Protein AF-A0A4Q6FYD1-F1 (afdb_monomer)

pLDDT: mean 84.66, std 17.19, range [35.59, 97.5]

Secondary structure (DSSP, 8-state):
-PPP-----EEP-S-HHHHHHHTSSEESS--------TTSSHHHHHHHHHHHHHHTT--EEEEESS--HHHHHHHHHHTT---TTEEEEE---GGGS--TT----SS-HHHHHHHHHHHHHHHHHHHH---

Sequence (131 aa):
MNPAATASDRISTGNDGLDDILGGGLDANRMYLYEGRPGTGKTTLALEFLLEGARNGEKSLYITLSETQRELQLVASRHGWDLSGIEVFELVPPETTLDPGREITVLHPVEVELGETTKLILDRVAELDPT

Nearest PDB structures (foldseek):
  7v3x-assembly3_N  TM=8.328E-01  e=1.822E-05  Synechococcus elongatus PCC 7942 = FACHB-805
  7dye-assembly1_A  TM=8.313E-01  e=2.377E-05  Synechococcus elongatus PCC 7942 = FACHB-805
  7dy2-assembly2_J  TM=8.430E-01  e=2.902E-05  Synechococcus elongatus PCC 7942 = FACHB-805
  7dy2-assembly1_A  TM=8.298E-01  e=4.623E-05  Synechococcus elongatus PCC 7942 = FACHB-805
  7dy2-assembly1_C  TM=8.319E-01  e=5.281E-05  Synechococcus elongatus PCC 7942 = FACHB-805

Mean predicted aligned error: 8.31 Å

Structure (mmCIF, N/CA/C/O backbone):
data_AF-A0A4Q6FYD1-F1
#
_entry.id   AF-A0A4Q6FYD1-F1
#
loop_
_atom_site.group_PDB
_atom_site.id
_atom_site.type_symbol
_atom_site.label_atom_id
_atom_site.label_alt_id
_atom_site.label_comp_id
_atom_site.label_asym_id
_atom_site.label_entity_id
_atom_site.label_seq_id
_atom_site.pdbx_PDB_ins_code
_atom_site.Cartn_x
_atom_site.Cartn_y
_atom_site.Cartn_z
_atom_site.occupancy
_atom_site.B_iso_or_equiv
_atom_site.auth_seq_id
_atom_site.auth_comp_id
_atom_site.auth_asym_id
_atom_site.auth_atom_id
_atom_site.pdbx_PDB_model_num
ATOM 1 N N . MET A 1 1 ? -3.871 -39.909 -0.997 1.00 35.59 1 MET A N 1
ATOM 2 C CA . MET A 1 1 ? -3.649 -39.138 -2.237 1.00 35.59 1 MET A CA 1
ATOM 3 C C . MET A 1 1 ? -4.296 -37.785 -2.031 1.00 35.59 1 MET A C 1
ATOM 5 O O . MET A 1 1 ? -5.512 -37.731 -1.947 1.00 35.59 1 MET A O 1
ATOM 9 N N . ASN A 1 2 ? -3.491 -36.748 -1.814 1.00 36.81 2 ASN A N 1
ATOM 10 C CA . ASN A 1 2 ? -3.970 -35.371 -1.707 1.00 36.81 2 ASN A CA 1
ATOM 11 C C . ASN A 1 2 ? -4.108 -34.846 -3.146 1.00 36.81 2 ASN A C 1
ATOM 13 O O . ASN A 1 2 ? -3.132 -34.997 -3.891 1.00 36.81 2 ASN A O 1
ATOM 17 N N . PRO A 1 3 ? -5.274 -34.347 -3.594 1.00 43.97 3 PRO A N 1
ATOM 18 C CA . PRO A 1 3 ? -5.374 -33.799 -4.93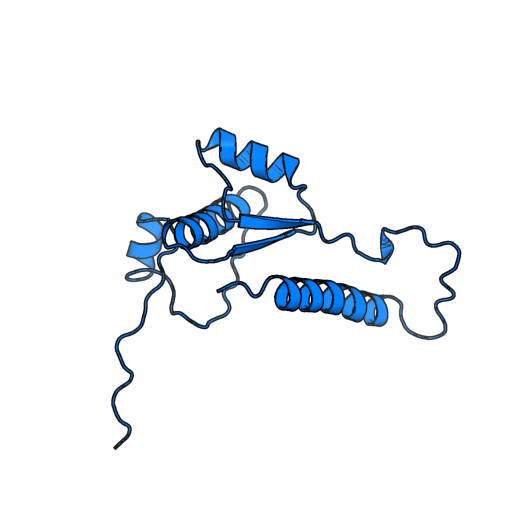4 1.00 43.97 3 PRO A CA 1
ATOM 19 C C . PRO A 1 3 ? -4.450 -32.582 -5.021 1.00 43.97 3 PRO A C 1
ATOM 21 O O . PRO A 1 3 ? -4.274 -31.847 -4.052 1.00 43.97 3 PRO A O 1
ATOM 24 N N . ALA A 1 4 ? -3.777 -32.478 -6.162 1.00 39.72 4 ALA A N 1
ATOM 25 C CA . ALA A 1 4 ? -2.718 -31.528 -6.443 1.00 39.72 4 ALA A CA 1
ATOM 26 C C . ALA A 1 4 ? -3.079 -30.105 -5.999 1.00 39.72 4 ALA A C 1
ATOM 28 O O . ALA A 1 4 ? -4.186 -29.639 -6.264 1.00 39.72 4 ALA A O 1
ATOM 29 N N . ALA A 1 5 ? -2.116 -29.425 -5.370 1.00 41.19 5 ALA A N 1
ATOM 30 C CA . ALA A 1 5 ? -2.114 -27.974 -5.288 1.00 41.19 5 ALA A CA 1
ATOM 31 C C . ALA A 1 5 ? -2.327 -27.442 -6.711 1.00 41.19 5 ALA A C 1
ATOM 33 O O . ALA A 1 5 ? -1.501 -27.661 -7.600 1.00 41.19 5 ALA A O 1
ATOM 34 N N . THR A 1 6 ? -3.498 -26.861 -6.942 1.00 41.50 6 THR A N 1
ATOM 35 C CA . THR A 1 6 ? -3.833 -26.155 -8.174 1.00 41.50 6 THR A CA 1
ATOM 36 C C . THR A 1 6 ? -2.823 -25.023 -8.357 1.00 41.50 6 THR A C 1
ATOM 38 O O . THR A 1 6 ? -2.348 -24.478 -7.362 1.00 41.50 6 THR A O 1
ATOM 41 N N . ALA A 1 7 ? -2.433 -24.765 -9.609 1.00 47.84 7 ALA A N 1
ATOM 42 C CA . ALA A 1 7 ? -1.380 -23.833 -10.017 1.00 47.84 7 ALA A CA 1
ATOM 43 C C . ALA A 1 7 ? -1.310 -22.586 -9.118 1.00 47.84 7 ALA A C 1
ATOM 45 O O . ALA A 1 7 ? -2.337 -21.990 -8.817 1.00 47.84 7 ALA A O 1
ATOM 46 N N . SER A 1 8 ? -0.106 -22.234 -8.657 1.00 58.03 8 SER A N 1
ATOM 47 C CA . SER A 1 8 ? 0.097 -21.057 -7.813 1.00 58.03 8 SER A CA 1
ATOM 48 C C . SER A 1 8 ? -0.355 -19.814 -8.575 1.00 58.03 8 SER A C 1
ATOM 50 O O . SER A 1 8 ? 0.303 -19.442 -9.550 1.00 58.03 8 SER A O 1
ATOM 52 N N . ASP A 1 9 ? -1.442 -19.181 -8.143 1.00 79.31 9 ASP A N 1
ATOM 53 C CA . ASP A 1 9 ? -1.816 -17.853 -8.623 1.00 79.31 9 ASP A CA 1
ATOM 54 C C . ASP A 1 9 ? -0.762 -16.880 -8.091 1.00 79.31 9 ASP A C 1
ATOM 56 O O . ASP A 1 9 ? -0.781 -16.458 -6.930 1.00 79.31 9 ASP A O 1
ATOM 60 N N . ARG A 1 10 ? 0.258 -16.653 -8.920 1.00 92.19 10 ARG A N 1
ATOM 61 C CA . ARG A 1 10 ? 1.323 -15.706 -8.634 1.00 92.19 10 ARG A CA 1
ATOM 62 C C . ARG A 1 10 ? 0.810 -14.312 -8.958 1.00 92.19 10 ARG A C 1
ATOM 64 O O . ARG A 1 10 ? 0.322 -14.076 -10.059 1.00 92.19 10 ARG A O 1
ATOM 71 N N . ILE A 1 11 ? 0.917 -13.416 -7.991 1.00 95.38 11 ILE A N 1
ATOM 72 C CA . ILE A 1 11 ? 0.488 -12.025 -8.086 1.00 95.38 11 ILE A CA 1
ATOM 73 C C . ILE A 1 11 ? 1.717 -11.178 -8.395 1.00 95.38 11 ILE A C 1
ATOM 75 O O . ILE A 1 11 ? 2.698 -11.224 -7.651 1.00 95.38 11 ILE A O 1
ATOM 79 N N . SER A 1 12 ? 1.678 -10.424 -9.491 1.00 96.62 12 SER A N 1
ATOM 80 C CA . SER A 1 12 ? 2.762 -9.504 -9.849 1.00 96.62 12 SER A CA 1
ATOM 81 C C . SER A 1 12 ? 2.966 -8.456 -8.753 1.00 96.62 12 SER A C 1
ATOM 83 O O . SER A 1 12 ? 2.008 -7.973 -8.151 1.00 96.62 12 SER A O 1
ATOM 85 N N . THR A 1 13 ? 4.216 -8.060 -8.505 1.00 96.81 13 THR A N 1
ATOM 86 C CA . THR A 1 13 ? 4.519 -6.918 -7.637 1.00 96.81 13 THR A CA 1
ATOM 87 C C . THR A 1 13 ? 4.292 -5.568 -8.323 1.00 96.81 13 THR A C 1
ATOM 89 O O . THR A 1 13 ? 4.563 -4.536 -7.714 1.00 96.81 13 THR A O 1
ATOM 92 N N . GLY A 1 14 ? 3.888 -5.555 -9.599 1.00 95.88 14 GLY A N 1
ATOM 93 C CA . GLY A 1 14 ? 3.880 -4.363 -10.452 1.00 95.88 14 GLY A CA 1
ATOM 94 C C . GLY A 1 14 ? 5.280 -3.914 -10.891 1.00 95.88 14 GLY A C 1
ATOM 95 O O . GLY A 1 14 ? 5.425 -2.848 -11.488 1.00 95.88 14 GLY A O 1
ATOM 96 N N . ASN A 1 15 ? 6.311 -4.713 -10.588 1.00 96.25 15 ASN A N 1
ATOM 97 C CA . ASN A 1 15 ? 7.713 -4.426 -10.872 1.00 96.25 15 ASN A CA 1
ATOM 98 C C . ASN A 1 15 ? 8.362 -5.646 -11.531 1.00 96.25 15 ASN A C 1
ATOM 100 O O . ASN A 1 15 ? 8.744 -6.594 -10.846 1.00 96.25 15 ASN A O 1
ATOM 104 N N . ASP A 1 16 ? 8.533 -5.589 -12.851 1.00 96.25 16 ASP A N 1
ATOM 105 C CA . ASP A 1 16 ? 9.048 -6.704 -13.656 1.00 96.25 16 ASP A CA 1
ATOM 106 C C . ASP A 1 16 ? 10.384 -7.260 -13.137 1.00 96.25 16 ASP A C 1
ATOM 108 O O . ASP A 1 16 ? 10.623 -8.466 -13.161 1.00 96.25 16 ASP A O 1
ATOM 112 N N . GLY A 1 17 ? 11.269 -6.381 -12.652 1.00 96.81 17 GLY A N 1
ATOM 113 C CA . GLY A 1 17 ? 12.576 -6.783 -12.136 1.00 96.81 17 GLY A CA 1
ATOM 114 C C . GLY A 1 17 ? 12.476 -7.563 -10.827 1.00 96.81 17 GLY A C 1
ATOM 115 O O . GLY A 1 17 ? 13.217 -8.524 -10.622 1.00 96.81 17 GLY A O 1
ATOM 116 N N . LEU A 1 18 ? 11.562 -7.167 -9.941 1.00 96.19 18 LEU A N 1
ATOM 117 C CA . LEU A 1 18 ? 11.309 -7.899 -8.705 1.00 96.19 18 LEU A CA 1
ATOM 118 C C . LEU A 1 18 ? 10.570 -9.214 -8.982 1.00 96.19 18 LEU A C 1
ATOM 120 O O . LEU A 1 18 ? 10.927 -10.239 -8.402 1.00 96.19 18 LEU A O 1
ATOM 124 N N . ASP A 1 19 ? 9.608 -9.209 -9.902 1.00 96.88 19 ASP A N 1
ATOM 125 C CA . ASP A 1 19 ? 8.889 -10.413 -10.311 1.00 96.88 19 ASP A CA 1
ATOM 126 C C . ASP A 1 19 ? 9.835 -11.471 -10.886 1.00 96.88 19 ASP A C 1
ATOM 128 O O . ASP A 1 19 ? 9.728 -12.638 -10.505 1.00 96.88 19 ASP A O 1
ATOM 132 N N . ASP A 1 20 ? 10.800 -11.082 -11.726 1.00 97.25 20 ASP A N 1
ATOM 133 C CA . ASP A 1 20 ? 11.831 -11.986 -12.258 1.00 97.25 20 ASP A CA 1
ATOM 134 C C . ASP A 1 20 ? 12.661 -12.622 -11.131 1.00 97.25 20 ASP A C 1
ATOM 136 O O . ASP A 1 20 ? 12.813 -13.845 -11.072 1.00 97.25 20 ASP A O 1
ATOM 140 N N . ILE A 1 21 ? 13.109 -11.814 -10.161 1.00 96.50 21 ILE A N 1
ATOM 141 C CA . ILE A 1 21 ? 13.867 -12.296 -8.993 1.00 96.50 21 ILE A CA 1
ATOM 142 C C . ILE A 1 21 ? 13.042 -13.284 -8.158 1.00 96.50 21 ILE A C 1
ATOM 144 O O . ILE A 1 21 ? 13.581 -14.269 -7.647 1.00 96.50 21 ILE A O 1
ATOM 148 N N . LEU A 1 22 ? 11.745 -13.025 -7.993 1.00 95.06 22 LEU A N 1
ATOM 149 C CA . LEU A 1 22 ? 10.856 -13.849 -7.176 1.00 95.06 22 LEU A CA 1
ATOM 150 C C . LEU A 1 22 ? 10.355 -15.102 -7.907 1.00 95.06 22 LEU A C 1
ATOM 152 O O . LEU A 1 22 ? 9.839 -16.009 -7.252 1.00 95.06 22 LEU A O 1
ATOM 156 N N . GLY A 1 23 ? 10.521 -15.186 -9.229 1.00 93.62 23 GLY A N 1
ATOM 157 C CA . GLY A 1 23 ? 10.012 -16.285 -10.051 1.00 93.62 23 GLY A CA 1
ATOM 158 C C . GLY A 1 23 ? 8.544 -16.112 -10.451 1.00 93.62 23 GLY A C 1
ATOM 159 O O . GLY A 1 23 ? 7.775 -17.071 -10.401 1.00 93.62 23 GLY A O 1
ATOM 160 N N . GLY A 1 24 ? 8.156 -14.890 -10.820 1.00 92.56 24 GLY A N 1
ATOM 161 C CA . GLY A 1 24 ? 6.819 -14.521 -11.293 1.00 92.56 24 GLY A CA 1
ATOM 162 C C . GLY A 1 24 ? 5.953 -13.781 -10.272 1.00 92.56 24 GLY A C 1
ATOM 163 O O . GLY A 1 24 ? 4.738 -13.824 -10.398 1.00 92.56 24 GLY A O 1
ATOM 164 N N . GLY A 1 25 ? 6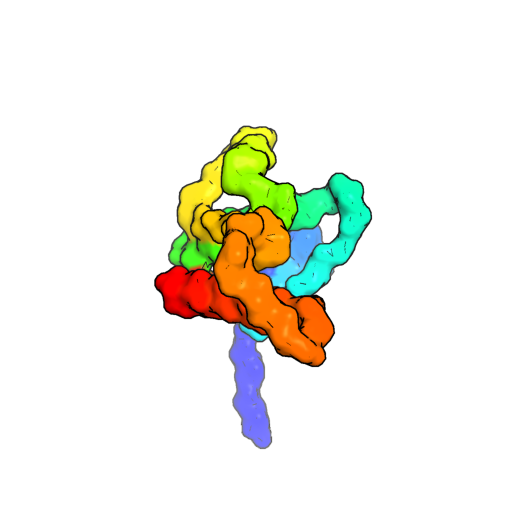.548 -13.161 -9.247 1.00 96.06 25 GLY A N 1
ATOM 165 C CA . GLY A 1 25 ? 5.829 -12.341 -8.255 1.00 96.06 25 GLY A CA 1
ATOM 166 C C . GLY A 1 25 ? 5.618 -13.014 -6.901 1.00 96.06 25 GLY A C 1
ATOM 167 O O . GLY A 1 25 ? 6.453 -13.802 -6.469 1.00 96.06 25 GLY A O 1
ATOM 168 N N . LEU A 1 26 ? 4.536 -12.701 -6.200 1.00 95.69 26 LEU A N 1
ATOM 169 C CA . LEU A 1 26 ? 4.206 -13.198 -4.861 1.00 95.69 26 LEU A CA 1
ATOM 170 C C . LEU A 1 26 ? 3.172 -14.327 -4.929 1.00 95.69 26 LEU A C 1
ATOM 172 O O . LEU A 1 26 ? 2.418 -14.424 -5.885 1.00 95.69 26 LEU A O 1
ATOM 176 N N . ASP A 1 27 ? 3.102 -15.189 -3.918 1.00 95.12 27 ASP A N 1
ATOM 177 C CA . ASP A 1 27 ? 1.998 -16.147 -3.809 1.00 95.12 27 ASP A CA 1
ATOM 178 C C . ASP A 1 27 ? 0.753 -15.431 -3.261 1.00 95.12 27 ASP A C 1
ATOM 180 O O . ASP A 1 27 ? 0.831 -14.732 -2.246 1.00 95.12 27 ASP A O 1
ATOM 184 N N . ALA A 1 28 ? -0.409 -15.656 -3.878 1.00 92.38 28 ALA A N 1
ATOM 185 C CA . ALA A 1 28 ? -1.682 -15.148 -3.372 1.00 92.38 28 ALA A CA 1
ATOM 186 C C . ALA A 1 28 ? -2.001 -15.633 -1.939 1.00 92.38 28 ALA A C 1
ATOM 188 O O . ALA A 1 28 ? -1.533 -16.684 -1.487 1.00 92.38 28 ALA A O 1
ATOM 189 N N . ASN A 1 29 ? -2.875 -14.895 -1.242 1.00 89.88 29 ASN A N 1
ATOM 190 C CA . ASN A 1 29 ? -3.373 -15.223 0.105 1.00 89.88 29 ASN A CA 1
ATOM 191 C C . ASN A 1 29 ? -2.268 -15.345 1.172 1.00 89.88 29 ASN A C 1
ATOM 193 O O . ASN A 1 29 ? -2.314 -16.211 2.053 1.00 89.88 29 ASN A O 1
ATOM 197 N N . ARG A 1 30 ? -1.253 -14.479 1.098 1.00 93.31 30 ARG A N 1
ATOM 198 C CA . ARG A 1 30 ? -0.153 -14.416 2.066 1.00 93.31 30 ARG A CA 1
A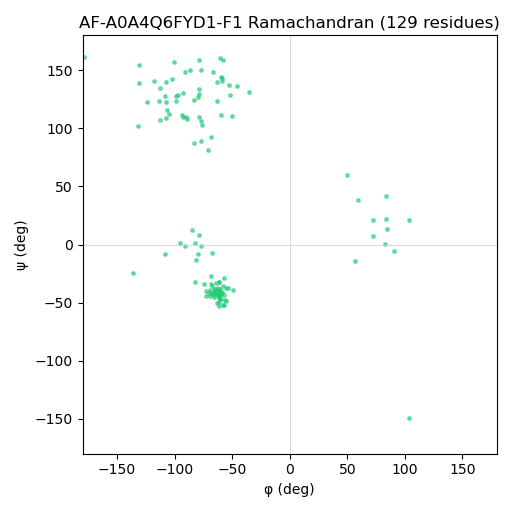TOM 199 C C . ARG A 1 30 ? 0.099 -12.992 2.542 1.00 93.31 30 ARG A C 1
ATOM 201 O O . ARG A 1 30 ? -0.154 -12.026 1.836 1.00 93.31 30 ARG A O 1
ATOM 208 N N . MET A 1 31 ? 0.656 -12.890 3.747 1.00 93.56 31 MET A N 1
ATOM 209 C CA . MET A 1 31 ? 1.176 -11.638 4.288 1.00 93.56 31 MET A CA 1
ATOM 210 C C . MET A 1 31 ? 2.666 -11.525 3.971 1.00 93.56 31 MET A C 1
ATOM 212 O O . MET A 1 31 ? 3.436 -12.443 4.263 1.00 93.56 31 MET A O 1
ATOM 216 N N . TYR A 1 32 ? 3.063 -10.377 3.432 1.00 95.56 32 TYR A N 1
ATOM 217 C CA . TYR A 1 32 ? 4.448 -10.052 3.118 1.00 95.56 32 TYR A CA 1
ATOM 218 C C . TYR A 1 32 ? 4.908 -8.843 3.928 1.00 95.56 32 TYR A C 1
ATOM 220 O O . TYR A 1 32 ? 4.157 -7.891 4.123 1.00 95.56 32 TYR A O 1
ATOM 228 N N . LEU A 1 33 ? 6.157 -8.885 4.394 1.00 95.94 33 LEU A N 1
ATOM 229 C CA . LEU A 1 33 ? 6.814 -7.771 5.069 1.00 95.94 33 LEU A CA 1
ATOM 230 C C . LEU A 1 33 ? 7.964 -7.276 4.197 1.00 95.94 33 LEU A C 1
ATOM 232 O O . LEU A 1 33 ? 8.871 -8.042 3.874 1.00 95.94 33 LEU A O 1
ATOM 236 N N . TYR A 1 34 ? 7.941 -5.987 3.864 1.00 93.00 34 TYR A N 1
ATOM 237 C CA . TYR A 1 34 ? 9.029 -5.329 3.154 1.00 93.00 34 TYR A CA 1
ATOM 238 C C . TYR A 1 34 ? 9.803 -4.402 4.098 1.00 93.00 34 TYR A C 1
ATOM 240 O O . TYR A 1 34 ? 9.307 -3.353 4.515 1.00 93.00 34 TYR A O 1
ATOM 248 N N . GLU A 1 35 ? 11.031 -4.790 4.446 1.00 95.19 35 GLU A N 1
ATOM 249 C CA . GLU A 1 35 ? 11.891 -4.056 5.378 1.00 95.19 35 GLU A CA 1
ATOM 250 C C . GLU A 1 35 ? 13.047 -3.359 4.649 1.00 95.19 35 GLU A C 1
ATOM 252 O O . GLU A 1 35 ? 13.676 -3.903 3.744 1.00 95.19 35 GLU A O 1
ATOM 257 N N . GLY A 1 36 ? 13.365 -2.136 5.070 1.00 94.62 36 GLY A N 1
ATOM 258 C CA . GLY A 1 36 ? 14.495 -1.391 4.533 1.00 94.62 36 GLY A CA 1
ATOM 259 C C . GLY A 1 36 ? 14.669 -0.031 5.195 1.00 94.62 36 GLY A C 1
ATOM 260 O O . GLY A 1 36 ? 13.744 0.519 5.801 1.00 94.62 36 GLY A O 1
ATOM 261 N N . ARG A 1 37 ? 15.863 0.550 5.052 1.00 96.19 37 ARG A N 1
ATOM 262 C CA . ARG A 1 37 ? 16.184 1.890 5.573 1.00 96.19 37 ARG A CA 1
ATOM 263 C C . ARG A 1 37 ? 15.280 2.975 4.955 1.00 96.19 37 ARG A C 1
ATOM 265 O O . ARG A 1 37 ? 14.663 2.759 3.910 1.00 96.19 37 ARG A O 1
ATOM 272 N N . PRO A 1 38 ? 15.149 4.159 5.574 1.00 93.06 38 PRO A N 1
ATOM 273 C CA . PRO A 1 38 ? 14.493 5.294 4.926 1.00 93.06 38 PRO A CA 1
ATOM 274 C C . PRO A 1 38 ? 15.101 5.572 3.542 1.00 93.06 38 PRO A C 1
ATOM 276 O O . PRO A 1 38 ? 16.316 5.493 3.374 1.00 93.06 38 PRO A O 1
ATOM 279 N N . GLY A 1 39 ? 14.254 5.854 2.550 1.00 90.56 39 GLY A N 1
ATOM 280 C CA . GLY A 1 39 ? 14.689 6.128 1.175 1.00 90.56 39 GLY A CA 1
ATOM 281 C C . GLY A 1 39 ? 14.970 4.904 0.291 1.00 90.56 39 GLY A C 1
ATOM 282 O O . GLY A 1 39 ? 15.290 5.087 -0.875 1.00 90.56 39 GLY A O 1
ATOM 283 N N . THR A 1 40 ? 14.807 3.665 0.775 1.00 94.25 40 THR A N 1
ATOM 284 C CA . THR A 1 40 ? 15.016 2.449 -0.048 1.00 94.25 40 THR A CA 1
ATOM 285 C C . THR A 1 40 ? 13.854 2.102 -0.990 1.00 94.25 40 THR A C 1
ATOM 287 O O . THR A 1 40 ? 13.852 1.020 -1.564 1.00 94.25 40 THR A O 1
ATOM 290 N N . GLY A 1 41 ? 12.847 2.971 -1.127 1.00 92.56 41 GLY A N 1
ATOM 291 C CA . GLY A 1 41 ? 11.723 2.757 -2.051 1.00 92.56 41 GLY A CA 1
ATOM 292 C C . GLY A 1 41 ? 10.583 1.875 -1.526 1.00 92.56 41 GLY A C 1
ATOM 293 O O . GLY A 1 41 ? 9.832 1.335 -2.325 1.00 92.56 41 GLY A O 1
ATOM 294 N N . LYS A 1 42 ? 10.418 1.726 -0.202 1.00 95.75 42 LYS A N 1
ATOM 295 C CA . LYS A 1 42 ? 9.317 0.929 0.387 1.00 95.75 42 LYS A CA 1
ATOM 296 C C . LYS A 1 42 ? 7.935 1.415 -0.058 1.00 95.75 42 LYS A C 1
ATOM 298 O O . LYS A 1 42 ? 7.154 0.625 -0.568 1.00 95.75 42 LYS A O 1
ATOM 303 N N . THR A 1 43 ? 7.674 2.715 0.090 1.00 94.88 43 THR A N 1
ATOM 304 C CA . THR A 1 43 ? 6.424 3.347 -0.358 1.00 94.88 43 THR A CA 1
ATOM 305 C C . THR A 1 43 ? 6.239 3.173 -1.864 1.00 94.88 43 THR A C 1
ATOM 307 O O . THR A 1 43 ? 5.155 2.832 -2.310 1.00 94.88 43 THR A O 1
ATOM 310 N N . THR A 1 44 ? 7.309 3.332 -2.649 1.00 95.00 44 THR A N 1
ATOM 311 C CA . THR A 1 44 ? 7.281 3.138 -4.105 1.00 95.00 44 THR A CA 1
ATOM 312 C C . THR A 1 44 ? 6.829 1.727 -4.477 1.00 95.00 44 THR A C 1
ATOM 314 O O . THR A 1 44 ? 5.864 1.596 -5.214 1.00 95.00 44 THR A O 1
ATOM 317 N N . LEU A 1 45 ? 7.451 0.688 -3.912 1.00 95.69 45 LEU A N 1
ATOM 318 C CA . LEU A 1 45 ? 7.081 -0.706 -4.186 1.00 95.69 45 LEU A CA 1
ATOM 319 C C . LEU A 1 45 ? 5.670 -1.051 -3.698 1.00 95.69 45 LEU A C 1
ATOM 321 O O . LEU A 1 45 ? 4.943 -1.766 -4.379 1.00 95.69 45 LEU A O 1
ATOM 325 N N . ALA A 1 46 ? 5.262 -0.528 -2.539 1.00 96.31 46 ALA A N 1
ATOM 326 C CA . ALA A 1 46 ? 3.903 -0.719 -2.043 1.00 96.31 46 ALA A CA 1
ATOM 327 C C . ALA A 1 46 ? 2.864 -0.094 -2.990 1.00 96.31 46 ALA A C 1
ATOM 329 O O . ALA A 1 46 ? 1.835 -0.705 -3.261 1.00 96.31 46 ALA A O 1
ATOM 330 N N . LEU A 1 47 ? 3.145 1.095 -3.533 1.00 96.62 47 LEU A N 1
ATOM 331 C CA . LEU A 1 47 ? 2.284 1.728 -4.529 1.00 96.62 47 LEU A CA 1
ATOM 332 C C . LEU A 1 47 ? 2.295 0.972 -5.862 1.00 96.62 47 LEU A C 1
ATOM 334 O O . LEU A 1 47 ? 1.227 0.804 -6.431 1.00 96.62 47 LEU A O 1
ATOM 338 N N . GLU A 1 48 ? 3.443 0.488 -6.350 1.00 97.12 48 GLU A N 1
ATOM 339 C CA . GLU A 1 48 ? 3.513 -0.340 -7.571 1.00 97.12 48 GLU A CA 1
ATOM 340 C C . GLU A 1 48 ? 2.631 -1.587 -7.458 1.00 97.12 48 GLU A C 1
ATOM 342 O O . GLU A 1 48 ? 1.862 -1.868 -8.376 1.00 97.12 48 GLU A O 1
ATOM 347 N N . PHE A 1 49 ? 2.666 -2.262 -6.306 1.00 97.50 49 PHE A N 1
ATOM 348 C CA . PHE A 1 49 ? 1.822 -3.424 -6.032 1.00 97.50 49 PHE A CA 1
ATOM 349 C C . PHE A 1 49 ? 0.326 -3.080 -6.072 1.00 97.50 49 PHE A C 1
ATOM 351 O O . PHE A 1 49 ? -0.441 -3.733 -6.774 1.00 97.50 49 PHE A O 1
ATOM 358 N N . LEU A 1 50 ? -0.095 -2.020 -5.373 1.00 97.44 50 LEU A N 1
ATOM 359 C CA . LEU A 1 50 ? -1.506 -1.611 -5.365 1.00 97.44 50 LEU A CA 1
ATOM 360 C C . LEU A 1 50 ? -1.976 -1.071 -6.721 1.00 97.44 50 LEU A C 1
ATOM 362 O O . LEU A 1 50 ? -3.129 -1.259 -7.099 1.00 97.44 50 LEU A O 1
ATOM 366 N N . LEU A 1 51 ? -1.096 -0.398 -7.464 1.00 97.38 51 LEU A N 1
ATOM 367 C CA . LEU A 1 51 ? -1.386 0.066 -8.818 1.00 97.38 51 LEU A CA 1
ATOM 368 C C . LEU A 1 51 ? -1.594 -1.109 -9.765 1.00 97.38 51 LEU A C 1
ATOM 370 O O . LEU A 1 51 ? -2.461 -1.037 -10.632 1.00 97.38 51 LEU A O 1
ATOM 374 N N . GLU A 1 52 ? -0.821 -2.179 -9.606 1.00 97.19 52 GLU A N 1
ATOM 375 C CA . GLU A 1 52 ? -1.004 -3.394 -10.389 1.00 97.19 52 GLU A CA 1
ATOM 376 C C . GLU A 1 52 ? -2.341 -4.071 -10.074 1.00 97.19 52 GLU A C 1
ATOM 378 O O . GLU A 1 52 ? -3.101 -4.363 -10.996 1.00 97.19 52 GLU A O 1
ATOM 383 N N . GLY A 1 53 ? -2.702 -4.198 -8.793 1.00 95.94 53 GLY A N 1
ATOM 384 C CA . GLY A 1 53 ? -4.038 -4.658 -8.399 1.00 95.94 53 GLY A CA 1
ATOM 385 C C . GLY A 1 53 ? -5.150 -3.790 -9.002 1.00 95.94 53 GLY A C 1
ATOM 386 O O . GLY A 1 53 ? -6.064 -4.292 -9.660 1.00 95.94 53 GLY A O 1
ATOM 387 N N . ALA A 1 54 ? -5.031 -2.463 -8.899 1.00 96.00 54 ALA A N 1
ATOM 388 C CA . ALA A 1 54 ? -5.998 -1.527 -9.475 1.00 96.00 54 ALA A CA 1
ATOM 389 C C . ALA A 1 54 ? -6.122 -1.657 -11.009 1.00 96.00 54 ALA A C 1
ATOM 391 O O . ALA A 1 54 ? -7.232 -1.584 -11.544 1.00 96.00 54 ALA A O 1
ATOM 392 N N . ARG A 1 55 ? -5.019 -1.900 -11.735 1.00 95.06 55 ARG A N 1
ATOM 393 C CA . ARG A 1 55 ? -5.043 -2.183 -13.188 1.00 95.06 55 ARG A CA 1
ATOM 394 C C . ARG A 1 55 ? -5.786 -3.474 -13.515 1.00 95.06 55 ARG A C 1
ATOM 396 O O . ARG A 1 55 ? -6.448 -3.538 -14.550 1.00 95.06 55 ARG A O 1
ATOM 403 N N . ASN A 1 56 ? -5.708 -4.462 -12.629 1.00 94.56 56 ASN A N 1
ATOM 404 C CA . ASN A 1 56 ? -6.420 -5.733 -12.739 1.00 94.56 56 ASN A CA 1
ATOM 405 C C . ASN A 1 56 ? -7.880 -5.652 -12.249 1.00 94.56 56 ASN A C 1
ATOM 407 O O . ASN A 1 56 ? -8.622 -6.629 -12.343 1.00 94.56 56 ASN A O 1
ATOM 411 N N . GLY A 1 57 ? -8.329 -4.470 -11.810 1.00 94.31 57 GLY A N 1
ATOM 412 C CA . GLY A 1 57 ? -9.694 -4.223 -11.346 1.00 94.31 57 GLY A CA 1
ATOM 413 C C . GLY A 1 57 ? -9.930 -4.587 -9.880 1.00 94.31 57 GLY A C 1
ATOM 414 O O . GLY A 1 57 ? -11.086 -4.649 -9.459 1.00 94.31 57 GLY A O 1
ATOM 415 N N . GLU A 1 58 ? -8.866 -4.820 -9.113 1.00 95.06 58 GLU A N 1
ATOM 416 C CA . GLU A 1 58 ? -8.928 -5.117 -7.684 1.00 95.06 58 GLU A CA 1
ATOM 417 C C . GLU A 1 58 ? -9.177 -3.851 -6.864 1.00 95.06 58 GLU A C 1
ATOM 419 O O . GLU A 1 58 ? -8.764 -2.739 -7.215 1.00 95.06 58 GLU A O 1
ATOM 424 N N . LYS A 1 59 ? -9.846 -4.026 -5.726 1.00 93.44 59 LYS A N 1
ATOM 425 C CA . LYS A 1 59 ? -10.088 -2.949 -4.776 1.00 93.44 59 LYS A CA 1
ATOM 426 C C . LYS A 1 59 ? -8.944 -2.887 -3.773 1.00 93.44 59 LYS A C 1
ATOM 428 O O . LYS A 1 59 ? -8.824 -3.747 -2.909 1.00 93.44 59 LYS A O 1
ATOM 433 N N . SER A 1 60 ? -8.132 -1.840 -3.864 1.00 96.31 60 SER A N 1
ATOM 434 C CA . SER A 1 60 ? -6.915 -1.691 -3.063 1.00 96.31 60 SER A CA 1
ATOM 435 C C . SER A 1 60 ? -7.085 -0.719 -1.893 1.00 96.31 60 SER A C 1
ATOM 437 O O . SER A 1 60 ? -7.719 0.327 -2.035 1.00 96.31 60 SER A O 1
ATOM 439 N N . LEU A 1 61 ? -6.464 -1.035 -0.751 1.00 96.81 61 LEU A N 1
ATOM 440 C CA . LEU A 1 61 ? -6.406 -0.181 0.441 1.00 96.81 61 LEU A CA 1
ATOM 441 C C . LEU A 1 61 ? -4.954 0.077 0.850 1.00 96.81 61 LEU A C 1
ATOM 443 O O . LEU A 1 61 ? -4.220 -0.854 1.173 1.00 96.81 61 LEU A O 1
ATOM 447 N N . TYR A 1 62 ? -4.569 1.348 0.920 1.00 96.94 62 TYR A N 1
ATOM 448 C CA . TYR A 1 62 ? -3.317 1.793 1.518 1.00 96.94 62 TYR A CA 1
ATOM 449 C C . TYR A 1 62 ? -3.589 2.419 2.886 1.00 96.94 62 TYR A C 1
ATOM 451 O O . TYR A 1 62 ? -4.189 3.491 2.980 1.00 96.94 62 TYR A O 1
ATOM 459 N N . ILE A 1 63 ? -3.129 1.767 3.952 1.00 95.38 63 ILE A N 1
ATOM 460 C CA . ILE A 1 63 ? -3.202 2.302 5.316 1.00 95.38 63 ILE A CA 1
ATOM 461 C C . ILE A 1 63 ? -1.854 2.914 5.677 1.00 95.38 63 ILE A C 1
ATOM 463 O O . ILE A 1 63 ? -0.819 2.258 5.572 1.00 95.38 63 ILE A O 1
ATOM 467 N N . THR A 1 64 ? -1.865 4.159 6.137 1.00 92.69 64 THR A N 1
ATOM 468 C CA 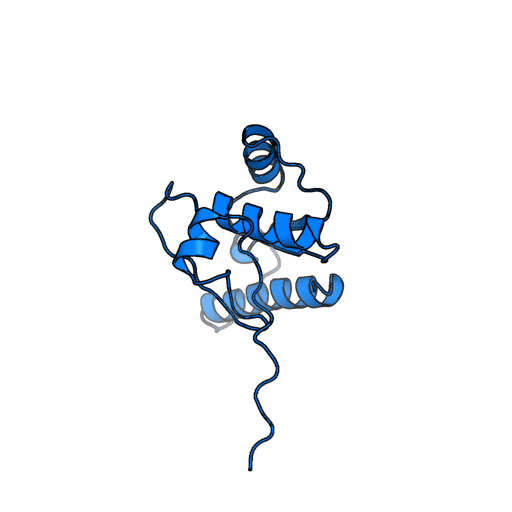. THR A 1 64 ? -0.652 4.924 6.448 1.00 92.69 64 THR A CA 1
ATOM 469 C C . THR A 1 64 ? -0.733 5.571 7.820 1.00 92.69 64 THR A C 1
ATOM 471 O O . THR A 1 64 ? -1.777 6.093 8.191 1.00 92.69 64 THR A O 1
ATOM 474 N N . LEU A 1 65 ? 0.380 5.548 8.561 1.00 88.44 65 LEU A N 1
ATOM 475 C CA . LEU A 1 65 ? 0.527 6.217 9.863 1.00 88.44 65 LEU A CA 1
ATOM 476 C C . LEU A 1 65 ? 1.435 7.455 9.799 1.00 88.44 65 LE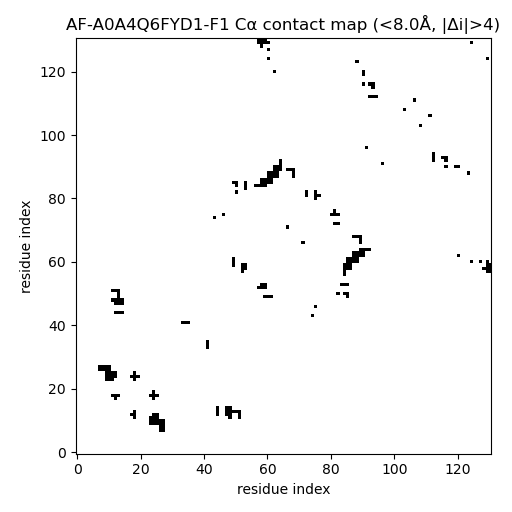U A C 1
ATOM 478 O O . LEU A 1 65 ? 1.621 8.139 10.802 1.00 88.44 65 LEU A O 1
ATOM 482 N N . SER A 1 66 ? 2.106 7.699 8.673 1.00 83.31 66 SER A N 1
ATOM 483 C CA . SER A 1 66 ? 3.202 8.683 8.606 1.00 83.31 66 SER A CA 1
ATOM 484 C C . SER A 1 66 ? 3.166 9.577 7.377 1.00 83.31 66 SER A C 1
ATOM 486 O O . SER A 1 66 ? 3.715 10.672 7.426 1.00 83.31 66 SER A O 1
ATOM 488 N N . GLU A 1 67 ? 2.545 9.121 6.293 1.00 89.25 67 GLU A N 1
ATOM 489 C CA . GLU A 1 67 ? 2.413 9.872 5.045 1.00 89.25 67 GLU A CA 1
ATOM 490 C C . GLU A 1 67 ? 0.946 10.233 4.831 1.00 89.25 67 GLU A C 1
ATOM 492 O O . GLU A 1 67 ? 0.071 9.383 4.983 1.00 89.25 67 GLU A O 1
ATOM 497 N N . THR A 1 68 ? 0.683 11.476 4.452 1.00 92.00 68 THR A N 1
ATOM 498 C CA . THR A 1 68 ? -0.656 11.949 4.086 1.00 92.00 68 THR A CA 1
ATOM 499 C C . THR A 1 68 ? -1.020 11.523 2.661 1.00 92.00 68 THR A C 1
ATOM 501 O O . THR A 1 68 ? -0.152 11.319 1.806 1.00 92.00 68 THR A O 1
ATOM 504 N N . GLN A 1 69 ? -2.311 11.481 2.335 1.00 92.62 69 GLN A N 1
ATOM 505 C CA . GLN A 1 69 ? -2.810 11.233 0.982 1.00 92.62 69 GLN A CA 1
ATOM 506 C C . GLN A 1 69 ? -2.216 12.226 -0.023 1.00 92.62 69 GLN A C 1
ATOM 508 O O . GLN A 1 69 ? -1.876 11.858 -1.148 1.00 92.62 69 GLN A O 1
ATOM 513 N N . ARG A 1 70 ? -2.032 13.485 0.388 1.00 92.88 70 ARG A N 1
ATOM 514 C CA . ARG A 1 70 ? -1.405 14.516 -0.446 1.00 92.88 70 ARG A CA 1
ATOM 515 C C . ARG A 1 70 ? 0.054 14.187 -0.768 1.00 92.88 70 ARG A C 1
ATOM 517 O O . ARG A 1 70 ? 0.489 14.410 -1.897 1.00 92.88 70 ARG A O 1
ATOM 524 N N . GLU A 1 71 ? 0.813 13.688 0.203 1.00 93.75 71 GLU A N 1
ATOM 525 C CA . GLU A 1 71 ? 2.206 13.279 -0.008 1.00 93.75 71 GLU A CA 1
ATOM 526 C C . GLU A 1 71 ? 2.291 12.063 -0.931 1.00 93.75 71 GLU A C 1
ATOM 528 O O . GLU A 1 71 ? 3.078 12.082 -1.877 1.00 93.75 71 GLU A O 1
ATOM 533 N N . LEU A 1 72 ? 1.419 11.068 -0.744 1.00 95.06 72 LEU A N 1
ATOM 534 C CA . LEU A 1 72 ? 1.346 9.899 -1.624 1.00 95.06 72 LEU A CA 1
ATOM 535 C C . LEU A 1 72 ? 0.972 10.284 -3.061 1.00 95.06 72 LEU A C 1
ATOM 537 O O . LEU A 1 72 ? 1.601 9.808 -4.005 1.00 95.06 72 LEU A O 1
ATOM 541 N N . GLN A 1 73 ? 0.025 11.209 -3.256 1.00 94.88 73 GLN A N 1
ATOM 542 C CA . GLN A 1 73 ? -0.287 11.746 -4.588 1.00 94.88 73 GLN A CA 1
ATOM 543 C C . GLN A 1 73 ? 0.903 12.488 -5.212 1.00 94.88 73 GLN A C 1
ATOM 545 O O . GLN A 1 73 ? 1.146 12.394 -6.419 1.00 94.88 73 GLN A O 1
ATOM 550 N N . LEU A 1 74 ? 1.683 13.217 -4.409 1.00 93.94 74 LEU A N 1
ATOM 551 C CA . LEU A 1 74 ? 2.898 13.867 -4.895 1.00 93.94 74 LEU A CA 1
ATOM 552 C C . LEU A 1 74 ? 3.953 12.837 -5.321 1.00 93.94 74 LEU A C 1
ATOM 554 O O . LEU A 1 74 ? 4.608 13.038 -6.342 1.00 93.94 74 LEU A O 1
ATOM 558 N N . VAL A 1 75 ? 4.111 11.738 -4.581 1.00 93.19 75 VAL A N 1
ATOM 559 C CA . VAL A 1 75 ? 4.988 10.627 -4.980 1.00 93.19 75 VAL A CA 1
ATOM 560 C C . VAL A 1 75 ? 4.495 10.023 -6.293 1.00 93.19 75 VAL A C 1
ATOM 562 O O . VAL A 1 75 ? 5.251 9.998 -7.260 1.00 93.19 75 VAL A O 1
ATOM 565 N N . ALA A 1 76 ? 3.222 9.636 -6.370 1.00 95.25 76 ALA A N 1
ATOM 566 C CA . ALA A 1 76 ? 2.628 9.034 -7.561 1.00 95.25 76 ALA A CA 1
ATOM 567 C C . ALA A 1 76 ? 2.802 9.912 -8.811 1.00 95.25 76 ALA A C 1
ATOM 569 O O . ALA A 1 76 ? 3.326 9.456 -9.826 1.00 95.25 76 ALA A O 1
ATOM 570 N N . SER A 1 77 ? 2.485 11.207 -8.715 1.00 95.12 77 SER A N 1
ATOM 571 C CA . SER A 1 77 ? 2.616 12.140 -9.843 1.00 95.12 77 SER A CA 1
ATOM 572 C C . SER A 1 77 ? 4.056 12.295 -10.348 1.00 95.12 77 SER A C 1
ATOM 574 O O . SER A 1 77 ? 4.264 12.457 -11.550 1.00 95.12 77 SER A O 1
ATOM 576 N N . ARG A 1 78 ? 5.069 12.182 -9.475 1.00 94.38 78 ARG A N 1
ATOM 577 C CA . ARG A 1 78 ? 6.489 12.198 -9.880 1.00 94.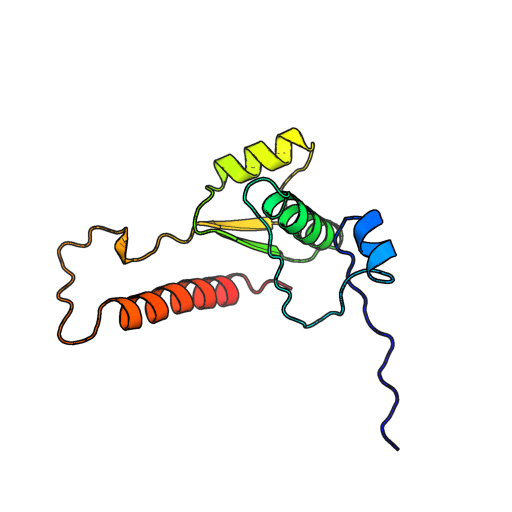38 78 ARG A CA 1
ATOM 578 C C . ARG A 1 78 ? 6.893 10.965 -10.682 1.00 94.38 78 ARG A C 1
ATOM 580 O O . ARG A 1 78 ? 7.812 11.056 -11.490 1.00 94.38 78 ARG A O 1
ATOM 587 N N . HIS A 1 79 ? 6.204 9.848 -10.472 1.00 94.12 79 HIS A N 1
ATOM 588 C CA . HIS A 1 79 ? 6.364 8.621 -11.250 1.00 94.12 79 HIS A CA 1
ATOM 589 C C . HIS A 1 79 ? 5.413 8.550 -12.458 1.00 94.12 79 HIS A C 1
ATOM 591 O O . HIS A 1 79 ? 5.476 7.597 -13.230 1.00 94.12 79 HIS A O 1
ATOM 597 N N . GLY A 1 80 ? 4.555 9.559 -12.657 1.00 96.31 80 GLY A N 1
ATOM 598 C CA . GLY A 1 80 ? 3.530 9.550 -13.701 1.00 96.31 80 GLY A CA 1
ATOM 599 C C . GLY A 1 80 ? 2.372 8.590 -13.415 1.00 96.31 80 GLY A C 1
ATOM 600 O O . GLY A 1 80 ? 1.683 8.179 -14.344 1.00 96.31 80 GLY A O 1
ATOM 601 N N . TRP A 1 81 ? 2.171 8.213 -12.151 1.00 96.81 81 TRP A N 1
ATOM 602 C CA . TRP A 1 81 ? 1.097 7.326 -11.719 1.00 96.81 81 TRP A CA 1
ATOM 603 C C . TRP A 1 81 ? -0.157 8.098 -11.318 1.00 96.81 81 TRP A C 1
ATOM 605 O O . TRP A 1 81 ? -0.082 9.202 -10.773 1.00 96.81 81 TRP A O 1
ATOM 615 N N . ASP A 1 82 ? -1.302 7.461 -11.546 1.00 93.75 82 ASP A N 1
ATOM 616 C CA . ASP A 1 82 ? -2.602 7.858 -11.020 1.00 93.75 82 ASP A CA 1
ATOM 617 C C . ASP A 1 82 ? -3.017 6.847 -9.949 1.00 93.75 82 ASP A C 1
ATOM 619 O O . ASP A 1 82 ? -2.995 5.645 -10.198 1.00 93.75 82 ASP A O 1
ATOM 623 N N . LEU A 1 83 ? -3.377 7.331 -8.759 1.00 94.94 83 LEU A N 1
ATOM 624 C CA . LEU A 1 83 ? -3.814 6.489 -7.641 1.00 94.94 83 LEU A CA 1
ATOM 625 C C . LEU A 1 83 ? -5.314 6.152 -7.710 1.00 94.94 83 LEU A C 1
ATOM 627 O O . LEU A 1 83 ? -5.887 5.677 -6.731 1.00 94.94 83 LEU A O 1
ATOM 631 N N . SER A 1 84 ? -5.977 6.407 -8.842 1.00 91.62 84 SER A N 1
ATOM 632 C CA . SER A 1 84 ? -7.354 5.974 -9.080 1.00 91.62 84 SER A CA 1
ATOM 633 C C . SER A 1 84 ? -7.518 4.471 -8.813 1.00 91.62 84 SER A C 1
ATOM 635 O O . SER A 1 84 ? -6.771 3.663 -9.362 1.00 91.62 84 SER A O 1
ATOM 637 N N . GLY A 1 85 ? -8.505 4.094 -7.996 1.00 90.81 85 GLY A N 1
ATOM 638 C CA . GLY A 1 85 ? -8.740 2.697 -7.601 1.00 90.81 85 GLY A CA 1
ATOM 639 C C . GLY A 1 85 ? -8.012 2.262 -6.323 1.00 90.81 85 GLY A C 1
ATOM 640 O O . GLY A 1 85 ? -8.279 1.171 -5.823 1.00 90.81 85 GLY A O 1
ATOM 641 N N . ILE A 1 86 ? -7.159 3.122 -5.755 1.00 96.19 86 ILE A N 1
ATOM 642 C CA . ILE A 1 86 ? -6.506 2.897 -4.465 1.00 96.19 86 ILE A CA 1
ATOM 643 C C . ILE A 1 86 ? -7.147 3.807 -3.419 1.00 96.19 86 ILE A C 1
ATOM 645 O O . ILE A 1 86 ? -7.045 5.033 -3.483 1.00 96.19 86 ILE A O 1
ATOM 649 N N . GLU A 1 87 ? -7.786 3.199 -2.427 1.00 96.38 87 GLU A N 1
ATOM 650 C CA . GLU A 1 87 ? -8.289 3.916 -1.265 1.00 96.38 87 GLU A CA 1
ATOM 651 C C . GLU A 1 87 ? -7.139 4.1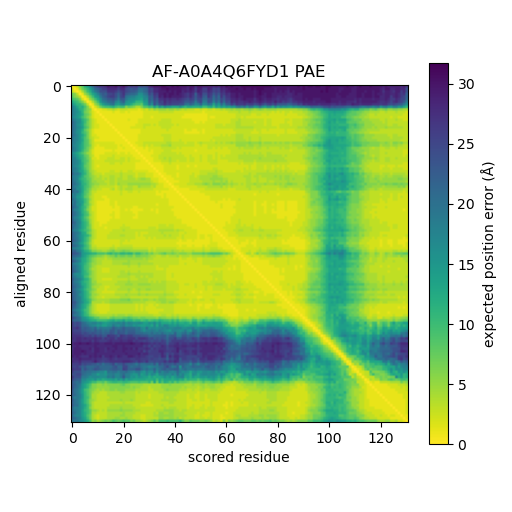88 -0.293 1.00 96.38 87 GLU A C 1
ATOM 653 O O . GLU A 1 87 ? -6.409 3.273 0.082 1.00 96.38 87 GLU A O 1
ATOM 658 N N . VAL A 1 88 ? -6.981 5.437 0.147 1.00 95.69 88 VAL A N 1
ATOM 659 C CA . VAL A 1 88 ? -5.960 5.808 1.135 1.00 95.69 88 VAL A CA 1
ATOM 660 C C . VAL A 1 88 ? -6.637 6.103 2.462 1.00 95.69 88 VAL A C 1
ATOM 662 O O . VAL A 1 88 ? -7.479 6.994 2.549 1.00 95.69 88 VAL A O 1
ATOM 665 N N . PHE A 1 89 ? -6.234 5.384 3.505 1.00 94.69 89 PHE A N 1
ATOM 666 C CA . PHE A 1 89 ? -6.686 5.612 4.867 1.00 94.69 89 PHE A CA 1
ATOM 667 C C . PHE A 1 89 ? -5.531 6.116 5.733 1.00 94.69 89 PHE A C 1
ATOM 669 O O . PHE A 1 89 ? -4.617 5.368 6.090 1.00 94.69 89 PHE A O 1
ATOM 676 N N . GLU A 1 90 ? -5.584 7.406 6.059 1.00 92.31 90 GLU A N 1
ATOM 677 C CA . GLU A 1 90 ? -4.686 8.034 7.025 1.00 92.31 90 GLU A CA 1
ATOM 678 C C . GLU A 1 90 ? -5.119 7.643 8.437 1.00 92.31 90 GLU A C 1
ATOM 680 O O . GLU A 1 90 ? -6.101 8.150 8.982 1.00 92.31 90 GLU A O 1
ATOM 685 N N . LEU A 1 91 ? -4.387 6.703 9.021 1.00 87.00 91 LEU A N 1
ATOM 686 C CA . LEU A 1 91 ? -4.617 6.253 10.375 1.00 87.00 91 LEU A CA 1
ATOM 687 C C . LEU A 1 91 ? -4.015 7.277 11.333 1.00 87.00 91 LEU A C 1
ATOM 689 O O . LEU A 1 91 ? -2.796 7.398 11.443 1.00 87.00 91 LEU A O 1
ATOM 693 N N . VAL A 1 92 ? -4.885 8.000 12.032 1.00 79.62 92 VAL A N 1
ATOM 694 C CA . VAL A 1 92 ? -4.504 8.902 13.121 1.00 79.62 92 VAL A CA 1
ATOM 695 C C . VAL A 1 92 ? -4.596 8.113 14.427 1.00 79.62 92 VAL A C 1
ATOM 697 O O . VAL A 1 92 ? -5.711 7.775 14.839 1.00 79.62 92 VAL A O 1
ATOM 700 N N . PRO A 1 93 ? -3.466 7.784 15.083 1.00 67.94 93 PRO A N 1
ATOM 701 C CA . PRO A 1 93 ? -3.498 7.054 16.336 1.00 67.94 93 PRO A CA 1
ATOM 702 C C . PRO A 1 93 ? -4.296 7.828 17.386 1.00 67.94 93 PRO A C 1
ATOM 704 O O . PRO A 1 93 ? -4.158 9.057 17.492 1.00 67.94 93 PRO A O 1
ATOM 707 N N . PRO A 1 94 ? -5.100 7.145 18.206 1.00 62.12 94 PRO A N 1
ATOM 708 C CA . PRO A 1 94 ? -5.896 7.810 19.219 1.00 62.12 94 PRO A CA 1
ATOM 709 C C . PRO A 1 94 ? -5.052 8.647 20.195 1.00 62.12 94 PRO A C 1
ATOM 711 O O . PRO A 1 94 ? -5.556 9.660 20.671 1.00 62.12 94 PRO A O 1
ATOM 714 N N . GLU A 1 95 ? -3.781 8.300 20.453 1.00 60.50 95 GLU A N 1
ATOM 715 C CA . GLU A 1 95 ? -2.871 9.111 21.290 1.00 60.50 95 GLU A CA 1
ATOM 716 C C . GLU A 1 95 ? -2.612 10.515 20.735 1.00 60.50 95 GLU A C 1
ATOM 718 O O . GLU A 1 95 ? -2.398 11.466 21.486 1.00 60.50 95 GLU A O 1
ATOM 723 N N . THR A 1 96 ? -2.610 10.654 19.408 1.00 60.28 96 THR A N 1
ATOM 724 C CA . THR A 1 96 ? -2.405 11.950 18.743 1.00 60.28 96 THR A CA 1
ATOM 725 C C . THR A 1 96 ? -3.667 12.809 18.721 1.00 60.28 96 THR A C 1
ATOM 727 O O . THR A 1 96 ? -3.606 13.993 18.388 1.00 60.28 96 THR A O 1
ATOM 730 N N . THR A 1 97 ? -4.805 12.245 19.132 1.00 59.44 97 THR A N 1
ATOM 731 C CA . THR A 1 97 ? -6.078 12.955 19.234 1.00 59.44 97 THR A CA 1
ATOM 732 C C . THR A 1 97 ? -6.236 13.474 20.663 1.00 59.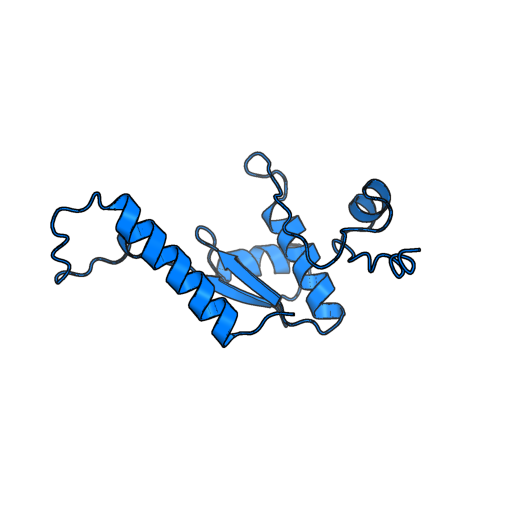44 97 THR A C 1
ATOM 734 O O . THR A 1 97 ? -6.390 12.702 21.606 1.00 59.44 97 THR A O 1
ATOM 737 N N . LEU A 1 98 ? -6.182 14.797 20.841 1.00 55.94 98 LEU A N 1
ATOM 738 C CA . LEU A 1 98 ? -6.424 15.451 22.131 1.00 55.94 98 LEU A CA 1
ATOM 739 C C . LEU A 1 98 ? -7.916 15.346 22.488 1.00 55.94 98 LEU A C 1
ATOM 741 O O . LEU A 1 98 ? -8.672 16.285 22.250 1.00 55.94 98 LEU A O 1
ATOM 745 N N . ASP A 1 99 ? -8.349 14.205 23.026 1.00 59.19 99 ASP A N 1
ATOM 746 C CA . ASP A 1 99 ? -9.690 14.052 23.593 1.00 59.19 99 ASP A CA 1
ATOM 747 C C . ASP A 1 99 ? -9.679 14.438 25.088 1.00 59.19 99 ASP A C 1
ATOM 749 O O . ASP A 1 99 ? -9.124 13.704 25.913 1.00 59.19 99 ASP A O 1
ATOM 753 N N . PRO A 1 100 ? -10.273 15.584 25.473 1.00 54.66 100 PRO A N 1
ATOM 754 C CA . PRO A 1 100 ? -10.320 16.031 26.864 1.00 54.66 100 PRO A CA 1
ATOM 755 C C . PRO A 1 100 ? -11.190 15.148 27.782 1.00 54.66 100 PRO A C 1
ATOM 757 O O . PRO A 1 100 ? -11.181 15.374 28.990 1.00 54.66 100 PRO A O 1
ATOM 760 N N . GLY A 1 101 ? -11.937 14.168 27.250 1.00 57.84 101 GLY A N 1
ATOM 761 C CA . GLY A 1 101 ? -12.782 13.246 28.025 1.00 57.84 101 GLY A CA 1
ATOM 762 C C . GLY A 1 101 ? -12.141 11.899 28.380 1.00 57.84 101 GLY A C 1
ATOM 763 O O . GLY A 1 101 ? -12.804 11.050 28.979 1.00 57.84 101 GLY A O 1
ATOM 764 N N . ARG A 1 102 ? -10.879 11.663 28.004 1.00 58.28 102 ARG A N 1
ATOM 765 C CA . ARG A 1 102 ? -10.249 10.342 28.122 1.00 58.28 102 ARG A CA 1
ATOM 766 C C . ARG A 1 102 ? -9.696 10.073 29.527 1.00 58.28 102 ARG A C 1
ATOM 768 O O . ARG A 1 102 ? -8.524 10.295 29.817 1.00 58.28 102 ARG A O 1
ATOM 775 N N . GLU A 1 103 ? -10.540 9.550 30.413 1.00 52.09 103 GLU A N 1
ATOM 776 C CA . GLU A 1 103 ? -10.104 8.946 31.681 1.00 52.09 103 GLU A CA 1
ATOM 777 C C . GLU A 1 103 ? -9.523 7.539 31.430 1.00 52.09 103 GLU A C 1
ATOM 779 O O . GLU A 1 103 ? -10.235 6.536 31.481 1.00 52.09 103 GLU A O 1
ATOM 784 N N . ILE A 1 104 ? -8.217 7.434 31.156 1.00 55.34 104 ILE A N 1
ATOM 785 C CA . ILE A 1 104 ? -7.539 6.128 31.073 1.00 55.34 104 ILE A CA 1
ATOM 786 C C . ILE A 1 104 ? -7.295 5.609 32.498 1.00 55.34 104 ILE A C 1
ATOM 788 O O . ILE A 1 104 ? -6.441 6.114 33.227 1.00 55.34 104 ILE A O 1
ATOM 792 N N . THR A 1 105 ? -8.064 4.601 32.917 1.00 56.81 105 THR A N 1
ATOM 793 C CA . THR A 1 105 ? -7.938 3.951 34.230 1.00 56.81 105 THR A CA 1
ATOM 794 C C . THR A 1 105 ? -7.102 2.665 34.152 1.00 56.81 105 THR A C 1
ATOM 796 O O . THR A 1 105 ? -7.396 1.774 33.366 1.00 56.81 105 THR A O 1
ATOM 799 N N . VAL A 1 106 ? -6.090 2.566 35.028 1.00 57.28 106 VAL A N 1
ATOM 800 C CA . VAL A 1 106 ? -5.351 1.374 35.535 1.00 57.28 106 VAL A CA 1
ATOM 801 C C . VAL A 1 106 ? -4.661 0.428 34.523 1.00 57.28 106 VAL A C 1
ATOM 803 O O . VAL A 1 106 ? -3.796 -0.342 34.934 1.00 57.28 106 VAL A O 1
ATOM 806 N N . LEU A 1 107 ? -4.943 0.492 33.223 1.00 50.81 107 LEU A N 1
ATOM 807 C CA . LEU A 1 107 ? -4.198 -0.247 32.195 1.00 50.81 107 LEU A CA 1
ATOM 808 C C . LEU A 1 107 ? -2.975 0.545 31.720 1.00 50.81 107 LEU A C 1
ATOM 810 O O . LEU A 1 107 ? -2.981 1.777 31.713 1.00 50.81 107 LEU A O 1
ATOM 814 N N . HIS A 1 108 ? -1.918 -0.166 31.311 1.00 56.56 108 HIS A N 1
ATOM 815 C CA . HIS A 1 108 ? -0.797 0.468 30.622 1.00 56.56 108 HIS A CA 1
ATOM 816 C C . HIS A 1 108 ? -1.321 1.041 29.289 1.00 56.56 108 HIS A C 1
ATOM 818 O O . HIS A 1 108 ? -1.871 0.270 28.501 1.00 56.56 108 HIS A O 1
ATOM 824 N N . PRO A 1 109 ? -1.156 2.352 29.016 1.00 59.75 109 PRO A N 1
ATOM 825 C CA . PRO A 1 109 ? -1.761 3.026 27.858 1.00 59.75 109 PRO A CA 1
ATOM 826 C C . PRO A 1 109 ? -1.546 2.291 26.525 1.00 59.75 109 PRO A C 1
ATOM 828 O O . PRO A 1 109 ? -2.487 2.096 25.763 1.00 59.75 109 PRO A O 1
ATOM 831 N N . VAL A 1 110 ? -0.348 1.730 26.339 1.00 58.06 110 VAL A N 1
ATOM 832 C CA . VAL A 1 110 ? 0.087 1.021 25.125 1.00 58.06 110 VAL A CA 1
ATOM 833 C C . VAL A 1 110 ? -0.806 -0.172 24.745 1.00 58.06 110 VAL A C 1
ATOM 835 O O . VAL A 1 110 ? -1.012 -0.427 23.562 1.00 58.06 110 VAL A O 1
ATOM 838 N N . GLU A 1 111 ? -1.357 -0.918 25.709 1.00 59.12 111 GLU A N 1
ATOM 839 C CA . GLU A 1 111 ? -2.200 -2.091 25.404 1.00 59.12 111 GLU A CA 1
ATOM 840 C C . GLU A 1 111 ? -3.592 -1.689 24.896 1.00 59.12 111 GLU A C 1
ATOM 842 O O . GLU A 1 111 ? -4.158 -2.355 24.027 1.00 59.12 111 GLU A O 1
ATOM 847 N N . VAL A 1 112 ? -4.133 -0.582 25.411 1.00 62.62 112 VAL A N 1
ATOM 848 C CA . VAL A 1 112 ? -5.422 -0.027 24.973 1.00 62.62 112 VAL A CA 1
ATOM 849 C C . VAL A 1 112 ? -5.270 0.609 23.589 1.00 62.62 112 VAL A C 1
ATOM 851 O O . VAL A 1 112 ? -6.067 0.342 22.692 1.00 62.62 112 VAL A O 1
ATOM 854 N N . GLU A 1 113 ? -4.192 1.363 23.394 1.00 65.06 113 GLU A N 1
ATOM 855 C CA . GLU A 1 113 ? -3.844 2.067 22.155 1.00 65.06 113 GLU A CA 1
ATOM 856 C C . GLU A 1 113 ? -3.641 1.118 20.962 1.00 65.06 113 GLU A C 1
ATOM 858 O O . GLU A 1 113 ? -4.188 1.328 19.872 1.00 65.06 113 GLU A O 1
ATOM 863 N N . LEU A 1 114 ? -2.913 0.013 21.175 1.00 68.25 114 LEU A N 1
ATOM 864 C CA . LEU A 1 114 ? -2.730 -1.039 20.169 1.00 68.25 114 LEU A CA 1
ATOM 865 C C . LEU A 1 114 ? -4.064 -1.678 19.766 1.00 68.25 114 LEU A C 1
ATOM 867 O O . LEU A 1 114 ? -4.294 -1.944 18.582 1.00 68.25 114 LEU A O 1
ATOM 871 N N . GLY A 1 115 ? -4.948 -1.911 20.741 1.00 77.25 115 GLY A N 1
ATOM 872 C CA . GLY A 1 115 ? -6.278 -2.464 20.504 1.00 77.25 115 GLY A CA 1
ATOM 873 C C . GLY A 1 115 ? -7.152 -1.537 19.660 1.00 77.25 115 GLY A C 1
ATOM 874 O O . GLY A 1 115 ? -7.801 -1.989 18.717 1.00 77.25 115 GLY A O 1
ATOM 875 N N . GLU A 1 116 ? -7.133 -0.238 19.948 1.00 80.19 116 GLU A N 1
ATOM 876 C CA . GLU A 1 116 ? -7.902 0.766 19.208 1.00 80.19 116 GLU A CA 1
ATOM 877 C C . GLU A 1 116 ? -7.374 0.977 17.786 1.00 80.19 116 GLU A C 1
ATOM 879 O O . GLU A 1 116 ? -8.159 0.987 16.840 1.00 80.19 116 GLU A O 1
ATOM 884 N N . THR A 1 117 ? -6.054 1.068 17.613 1.00 84.38 117 THR A N 1
ATOM 885 C CA . THR A 1 117 ? -5.409 1.200 16.296 1.00 84.38 117 THR A CA 1
ATOM 886 C C . THR A 1 117 ? -5.723 -0.005 15.411 1.00 84.38 117 THR A C 1
ATOM 888 O O . THR A 1 117 ? -6.147 0.144 14.265 1.00 84.38 117 THR A O 1
ATOM 891 N N . THR A 1 118 ? -5.585 -1.214 15.965 1.00 87.94 118 THR A N 1
ATOM 892 C CA . THR A 1 118 ? -5.929 -2.456 15.259 1.00 87.94 118 THR A CA 1
ATOM 893 C C . THR A 1 118 ? -7.405 -2.474 14.882 1.00 87.94 118 THR A C 1
ATOM 895 O O . THR A 1 118 ? -7.748 -2.830 13.758 1.00 87.94 118 THR A O 1
ATOM 898 N N . LYS A 1 119 ? -8.288 -2.053 15.793 1.00 88.38 119 LYS A N 1
ATOM 899 C CA . LYS A 1 119 ? -9.724 -1.981 15.527 1.00 88.38 119 LYS A CA 1
ATOM 900 C C . LYS A 1 119 ? -10.046 -1.018 14.384 1.00 88.38 119 LYS A C 1
ATOM 902 O O . LYS A 1 119 ? -10.788 -1.402 13.493 1.00 88.38 119 LYS A O 1
ATOM 907 N N . LEU A 1 120 ? -9.458 0.179 14.362 1.00 90.19 120 LEU A N 1
ATOM 908 C CA . LEU A 1 120 ? -9.655 1.145 13.273 1.00 90.19 120 LEU A CA 1
ATOM 909 C C . LEU A 1 120 ? -9.242 0.570 11.914 1.00 90.19 120 LEU A C 1
ATOM 911 O O . LEU A 1 120 ? -9.945 0.758 10.923 1.00 90.19 120 LEU A O 1
ATOM 915 N N . ILE A 1 121 ? -8.124 -0.162 11.873 1.00 92.56 121 ILE A N 1
ATOM 916 C CA . ILE A 1 121 ? -7.672 -0.856 10.664 1.00 92.56 121 ILE A CA 1
ATOM 917 C C . ILE A 1 121 ? -8.690 -1.920 10.242 1.00 92.56 121 ILE A C 1
ATOM 919 O O . ILE A 1 121 ? -9.107 -1.937 9.086 1.00 92.56 121 ILE A O 1
ATOM 923 N N . LEU A 1 122 ? -9.110 -2.789 11.166 1.00 93.69 122 LEU A N 1
ATOM 924 C CA . LEU A 1 122 ? -10.060 -3.866 10.877 1.00 93.69 122 LEU A CA 1
ATOM 925 C C . LEU A 1 122 ? -11.427 -3.331 10.433 1.00 93.69 122 LEU A C 1
ATOM 927 O O . LEU A 1 122 ? -11.996 -3.859 9.482 1.00 93.69 122 LEU A O 1
ATOM 931 N N . ASP A 1 123 ? -11.923 -2.273 11.074 1.00 94.00 123 ASP A N 1
ATOM 932 C CA . ASP A 1 123 ? -13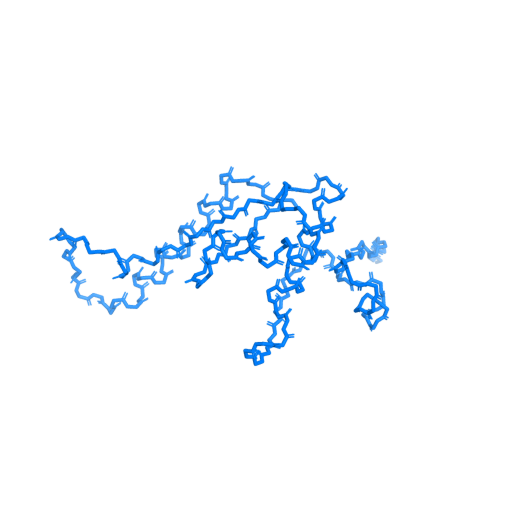.182 -1.620 10.719 1.00 94.00 123 ASP A CA 1
ATOM 933 C C . ASP A 1 123 ? -13.097 -1.037 9.298 1.00 94.00 123 ASP A C 1
ATOM 935 O O . ASP A 1 123 ? -14.007 -1.241 8.491 1.00 94.00 123 ASP A O 1
ATOM 939 N N . ARG A 1 124 ? -11.973 -0.391 8.942 1.00 94.50 124 ARG A N 1
ATOM 940 C CA . ARG A 1 124 ? -11.763 0.140 7.587 1.00 94.50 124 ARG A CA 1
ATOM 941 C C . ARG A 1 124 ? -11.662 -0.966 6.538 1.00 94.50 124 ARG A C 1
ATOM 943 O O . ARG A 1 124 ? -12.234 -0.828 5.459 1.00 94.50 124 ARG A O 1
ATOM 950 N N . VAL A 1 125 ? -10.955 -2.054 6.845 1.00 96.00 125 VAL A N 1
ATOM 951 C CA . VAL A 1 125 ? -10.863 -3.226 5.961 1.00 96.00 125 VAL A CA 1
ATOM 952 C C . VAL A 1 125 ? -12.245 -3.843 5.752 1.00 96.00 125 VAL A C 1
ATOM 954 O O . VAL A 1 125 ? -12.596 -4.133 4.617 1.00 96.00 125 VAL A O 1
ATOM 957 N N . ALA A 1 126 ? -13.054 -3.989 6.804 1.00 95.81 126 ALA A N 1
ATOM 958 C CA . ALA A 1 126 ? -14.403 -4.546 6.706 1.00 95.81 126 ALA A CA 1
ATOM 959 C C . ALA A 1 126 ? -15.376 -3.645 5.925 1.00 95.81 126 ALA A C 1
ATOM 961 O O . ALA A 1 126 ? -16.241 -4.147 5.213 1.00 95.81 126 ALA A O 1
ATOM 962 N N . GLU A 1 127 ? -15.250 -2.321 6.048 1.00 95.50 127 GLU A N 1
ATOM 963 C CA . GLU A 1 127 ? -16.062 -1.363 5.291 1.00 95.50 127 GLU A CA 1
ATOM 964 C C . GLU A 1 127 ? -15.692 -1.350 3.804 1.00 95.50 127 GLU A C 1
ATOM 966 O O . GLU A 1 127 ? -16.564 -1.262 2.934 1.00 95.50 127 GLU A O 1
ATOM 971 N N . LEU A 1 128 ? -14.391 -1.399 3.505 1.00 94.69 128 LEU A N 1
ATOM 972 C CA . LEU A 1 128 ? -13.916 -1.330 2.136 1.00 94.69 128 LEU A CA 1
ATOM 973 C C . LEU A 1 128 ? -13.977 -2.690 1.433 1.00 94.69 128 LEU A C 1
ATOM 975 O O . LEU A 1 128 ? -14.217 -2.691 0.236 1.00 94.69 128 LEU A O 1
ATOM 979 N N . ASP A 1 129 ? -13.800 -3.813 2.122 1.00 94.38 129 ASP A N 1
ATOM 980 C CA . ASP A 1 129 ? -13.719 -5.152 1.517 1.00 94.38 129 ASP A CA 1
ATOM 981 C C . ASP A 1 129 ? -12.720 -5.200 0.332 1.00 94.38 129 ASP A C 1
ATOM 983 O O . ASP A 1 129 ? -13.124 -5.385 -0.820 1.00 94.38 129 ASP A O 1
ATOM 987 N N . PRO A 1 130 ? -11.423 -4.893 0.569 1.00 94.06 130 PRO A N 1
ATOM 988 C CA . PRO A 1 130 ? -10.398 -4.962 -0.469 1.00 94.06 130 PRO A CA 1
ATOM 989 C C . PRO A 1 130 ? -10.158 -6.414 -0.912 1.00 94.06 130 PRO A C 1
ATOM 991 O O . PRO A 1 130 ? -10.287 -7.338 -0.106 1.00 94.06 130 PRO A O 1
ATOM 994 N N . THR A 1 131 ? -9.805 -6.601 -2.184 1.00 85.88 131 THR A N 1
ATOM 995 C CA . THR A 1 131 ? -9.738 -7.911 -2.864 1.00 85.88 131 THR A CA 1
ATOM 996 C C . THR A 1 131 ? -8.328 -8.289 -3.251 1.00 85.88 131 THR A C 1
ATOM 998 O O . THR A 1 131 ? -7.655 -7.376 -3.774 1.00 85.88 131 THR A O 1
#

Radius of gyration: 18.28 Å; Cα contacts (8 Å, |Δi|>4): 128; chains: 1; bounding box: 32×55×49 Å

Solvent-accessible surface area (backbone atoms only — not comparable to full-atom values): 8208 Å² total; per-residue (Å²): 136,79,82,73,86,69,79,80,60,52,41,63,43,57,39,73,71,59,15,60,76,57,73,53,27,43,68,64,98,65,91,82,85,87,84,76,66,92,88,71,47,64,69,58,50,54,48,31,28,42,49,40,39,26,74,74,70,31,43,32,75,46,79,31,79,85,60,50,68,69,55,51,50,53,54,32,51,77,74,72,46,74,66,76,58,51,46,73,43,74,53,74,53,70,87,80,49,91,60,94,80,72,81,84,72,96,63,66,66,66,66,58,51,52,52,51,49,50,45,55,52,51,52,50,46,67,72,63,60,59,100

Foldseek 3Di:
DPPDDDDFPAQALLDPVVCVVVVRHHGPPDDDDDDDDPPPCPLVSNLSRQLSCVVVVWQAEAEDADDDPVRSVVVQVVVVHDCPRYHYHHQDQVVNDPDVPDPDPDDDVVVVRVVVSVVVVVVVCVVRVTD